Protein AF-A0AAW0FPL8-F1 (afdb_monomer_lite)

pLDDT: mean 76.85, std 18.08, range [37.72, 97.38]

Secondary structure (DSSP, 8-state):
--SGGGSTT-TT-TT------B-------S--TT--TTS-TTTSSTT-HHHHHHHHHHHTT-GGGPPPB-----

Radius of gyration: 16.09 Å; chains: 1; bounding box: 37×26×38 Å

Foldse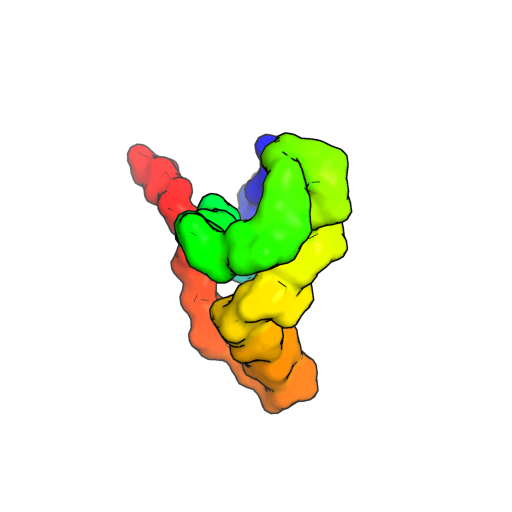ek 3Di:
DVCLCQDPCRPNPVVNPHDAADDDDDDPPPPPPVDDDPDCPPPCPVVDPVNVVQVCCVVVVNNVVDHRPDPDDD

Sequence (74 aa):
MSHEWKKPNSRFNPANINVTIVEIKHEPDRYDIRGGAKTAEHVDILGSSELNELILRVAGGQGDRIPDRYPEFN

Structure (mmCIF, N/CA/C/O backbone):
data_AF-A0AAW0FPL8-F1
#
_entry.id   AF-A0AAW0FPL8-F1
#
loop_
_atom_site.group_PDB
_atom_site.id
_atom_site.type_symbol
_atom_site.label_atom_id
_atom_site.label_alt_id
_atom_site.label_comp_id
_atom_site.label_asym_id
_atom_site.label_entity_id
_atom_site.label_seq_id
_atom_site.pdbx_PDB_ins_code
_atom_site.Cartn_x
_atom_site.Cartn_y
_atom_site.Cartn_z
_atom_site.occupancy
_atom_site.B_iso_or_equiv
_atom_site.auth_seq_id
_atom_site.auth_comp_id
_atom_site.auth_asym_id
_atom_site.auth_atom_id
_atom_site.pdbx_PDB_model_num
ATOM 1 N N . MET A 1 1 ? 6.647 5.794 11.378 1.00 59.56 1 MET A N 1
ATOM 2 C CA . MET A 1 1 ? 5.626 6.813 11.038 1.00 59.56 1 MET A CA 1
ATOM 3 C C . MET A 1 1 ? 4.672 6.361 9.928 1.00 59.56 1 MET A C 1
ATOM 5 O O . MET A 1 1 ? 3.557 6.855 9.914 1.00 59.56 1 MET A O 1
ATOM 9 N N . SER A 1 2 ? 5.023 5.408 9.053 1.00 66.25 2 SER A N 1
ATOM 10 C CA . SER A 1 2 ? 4.144 5.003 7.934 1.00 66.25 2 SER A CA 1
ATOM 11 C C . SER A 1 2 ? 3.074 3.952 8.270 1.00 66.25 2 SER A C 1
ATOM 13 O O . SER A 1 2 ? 2.111 3.811 7.527 1.00 66.25 2 SER A O 1
ATOM 15 N N . HIS A 1 3 ? 3.186 3.244 9.400 1.00 86.06 3 HIS A N 1
ATOM 16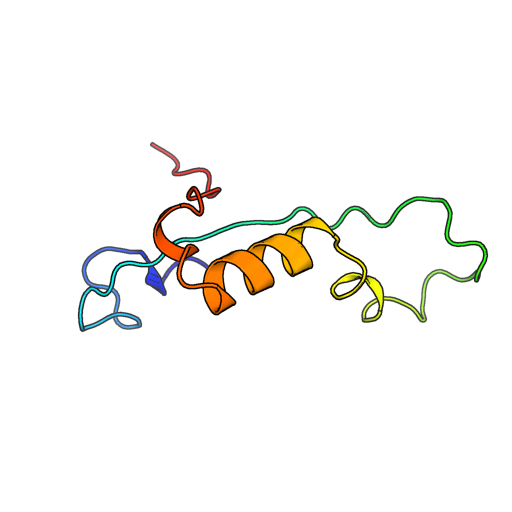 C CA . HIS A 1 3 ? 2.287 2.121 9.737 1.00 86.06 3 HIS A CA 1
ATOM 17 C C . HIS A 1 3 ? 1.235 2.450 10.792 1.00 86.06 3 HIS A C 1
ATOM 19 O O . HIS A 1 3 ? 0.455 1.587 11.184 1.00 86.06 3 HIS A O 1
ATOM 25 N N . GLU A 1 4 ? 1.195 3.699 11.265 1.00 88.50 4 GLU A N 1
ATOM 26 C CA . GLU A 1 4 ? 0.273 4.108 12.328 1.00 88.50 4 GLU A CA 1
ATOM 27 C C . GLU A 1 4 ? -1.192 3.854 11.950 1.00 88.50 4 GLU A C 1
ATOM 29 O O . GLU A 1 4 ? -1.986 3.550 12.826 1.00 88.50 4 GLU A O 1
ATOM 34 N N . TRP A 1 5 ? -1.553 3.889 10.665 1.00 88.38 5 TRP A N 1
ATOM 35 C CA . TRP A 1 5 ? -2.908 3.607 10.172 1.00 88.38 5 TRP A CA 1
ATOM 36 C C . TRP A 1 5 ? -3.395 2.169 10.422 1.00 88.38 5 TRP A C 1
ATOM 38 O O . TRP A 1 5 ? -4.601 1.957 10.541 1.00 88.38 5 TRP A O 1
ATOM 48 N N . LYS A 1 6 ? -2.485 1.189 10.521 1.00 89.25 6 LYS A N 1
ATOM 49 C CA . LYS A 1 6 ? -2.824 -0.234 10.719 1.00 89.25 6 LYS A CA 1
ATOM 50 C C . LYS A 1 6 ? -2.843 -0.648 12.197 1.00 89.25 6 LYS A C 1
ATOM 52 O O . LYS A 1 6 ? -3.406 -1.682 12.539 1.00 89.25 6 LYS A O 1
ATOM 57 N N . LYS A 1 7 ? -2.243 0.146 13.093 1.00 88.50 7 LYS A N 1
ATOM 58 C CA . LYS A 1 7 ? -2.153 -0.200 14.520 1.00 88.50 7 LYS A CA 1
ATOM 59 C C . LYS A 1 7 ? -3.536 -0.258 15.192 1.00 88.50 7 LYS A C 1
ATOM 61 O O . LYS A 1 7 ? -4.378 0.598 14.905 1.00 88.50 7 LYS A O 1
ATOM 66 N N . PRO A 1 8 ? -3.747 -1.178 16.156 1.00 85.25 8 PRO A N 1
ATOM 67 C CA . PRO A 1 8 ? -4.946 -1.175 16.990 1.00 85.25 8 PRO A CA 1
ATOM 68 C C . PRO A 1 8 ? -5.119 0.163 17.716 1.00 85.25 8 PRO A C 1
ATOM 70 O O . PRO A 1 8 ? -4.144 0.733 18.209 1.00 85.25 8 PRO A O 1
ATOM 73 N N . ASN A 1 9 ? -6.359 0.655 17.808 1.00 87.38 9 ASN A N 1
ATOM 74 C CA . ASN A 1 9 ? -6.704 1.931 18.455 1.00 87.38 9 ASN A CA 1
ATOM 75 C C . ASN A 1 9 ? -5.922 3.139 17.905 1.00 87.38 9 ASN A C 1
ATOM 77 O O . ASN A 1 9 ? -5.632 4.098 18.627 1.00 87.38 9 ASN A O 1
ATOM 81 N N . SER A 1 10 ? -5.559 3.096 16.622 1.00 90.06 10 SER A N 1
ATOM 82 C CA . SER A 1 10 ? -4.863 4.200 15.979 1.00 90.06 10 SER A CA 1
ATOM 83 C C . SER A 1 10 ? -5.725 5.455 15.927 1.00 90.06 10 SER A C 1
ATOM 85 O O . SER A 1 10 ? -6.843 5.444 15.413 1.00 90.06 10 SER A O 1
ATOM 87 N N . ARG A 1 11 ? -5.144 6.586 16.343 1.00 92.19 11 ARG A N 1
ATOM 88 C CA . ARG A 1 11 ? -5.756 7.911 16.159 1.00 92.19 11 ARG A CA 1
ATOM 89 C C . ARG A 1 11 ? -6.001 8.257 14.683 1.00 92.19 11 ARG A C 1
ATOM 91 O O . ARG A 1 11 ? -6.809 9.131 14.399 1.00 92.19 11 ARG A O 1
ATOM 98 N N . PHE A 1 12 ? -5.273 7.614 13.765 1.00 91.00 12 PHE A N 1
ATOM 99 C CA . PHE A 1 12 ? -5.378 7.844 12.324 1.00 91.00 12 PHE A CA 1
ATOM 100 C C . PHE A 1 12 ? -6.416 6.925 11.665 1.00 91.00 12 PHE A C 1
ATOM 102 O O . PHE A 1 12 ? -6.912 7.246 10.595 1.00 91.00 12 PHE A O 1
ATOM 109 N N . ASN A 1 13 ? -6.810 5.830 12.322 1.00 93.44 13 ASN A N 1
ATOM 110 C CA . ASN A 1 13 ? -7.852 4.915 11.854 1.00 93.44 13 ASN A CA 1
ATOM 111 C C . ASN A 1 13 ? -8.892 4.652 12.964 1.00 93.44 13 ASN A C 1
ATOM 113 O O . ASN A 1 13 ? -9.000 3.534 13.471 1.00 93.44 13 ASN A O 1
ATOM 117 N N . PRO A 1 14 ? -9.669 5.677 13.367 1.00 93.38 14 PRO A N 1
ATOM 118 C CA . PRO A 1 14 ? -10.626 5.562 14.470 1.00 93.38 14 PRO A CA 1
ATOM 119 C C . PRO A 1 14 ? -11.785 4.600 14.172 1.00 93.38 14 PRO A C 1
ATOM 121 O O . PRO A 1 14 ? -12.410 4.088 15.093 1.00 93.38 14 PRO A O 1
ATOM 124 N N . ALA A 1 15 ? -12.069 4.347 12.892 1.00 93.38 15 ALA A N 1
ATOM 125 C CA . ALA A 1 15 ? -13.105 3.416 12.452 1.00 93.38 15 ALA A CA 1
ATOM 126 C C . ALA A 1 15 ? -12.606 1.964 12.327 1.00 93.38 15 ALA A C 1
ATOM 128 O O . ALA A 1 15 ? -13.384 1.095 11.942 1.00 93.38 15 ALA A O 1
ATOM 129 N N . ASN A 1 16 ? -11.331 1.697 12.639 1.00 89.62 16 ASN A N 1
ATOM 130 C CA . ASN A 1 16 ? -10.711 0.376 12.537 1.00 89.62 16 ASN A CA 1
ATOM 131 C C . ASN A 1 16 ? -10.946 -0.288 11.166 1.00 89.62 16 ASN A C 1
ATOM 133 O O . ASN A 1 16 ? -11.238 -1.481 11.064 1.00 89.62 16 ASN A O 1
ATOM 137 N N . ILE A 1 17 ? -10.854 0.519 10.106 1.00 92.25 17 ILE A N 1
ATOM 138 C CA . ILE A 1 17 ? -10.945 0.058 8.721 1.00 92.25 17 ILE A CA 1
ATOM 139 C C . ILE A 1 17 ? -9.780 -0.900 8.468 1.00 92.25 17 ILE A C 1
ATOM 141 O O . ILE A 1 17 ? -8.675 -0.678 8.962 1.00 92.25 17 ILE A O 1
ATOM 145 N N . ASN A 1 18 ? -10.012 -1.958 7.694 1.00 90.12 18 ASN A N 1
ATOM 146 C CA . ASN A 1 18 ? -8.940 -2.859 7.291 1.00 90.12 18 ASN A CA 1
ATOM 147 C C . ASN A 1 18 ? -7.908 -2.109 6.427 1.00 90.12 18 ASN A C 1
ATOM 149 O O . ASN A 1 18 ? -8.267 -1.537 5.398 1.00 90.12 18 ASN A O 1
ATOM 153 N N . VAL A 1 19 ? -6.640 -2.114 6.842 1.00 91.12 19 VAL A N 1
ATOM 154 C CA . VAL A 1 19 ? -5.536 -1.441 6.143 1.00 91.12 19 VAL A CA 1
ATOM 155 C C . VAL A 1 19 ? -4.512 -2.484 5.724 1.00 91.12 19 VAL A C 1
ATOM 157 O O . VAL A 1 19 ? -3.948 -3.177 6.569 1.00 91.12 19 VAL A O 1
ATOM 160 N N . THR A 1 20 ? -4.242 -2.547 4.425 1.00 91.50 20 THR A N 1
ATOM 161 C CA . THR A 1 20 ? -3.191 -3.384 3.841 1.00 91.50 20 THR A CA 1
ATOM 162 C C . THR A 1 20 ? -1.990 -2.510 3.515 1.00 91.50 20 THR A C 1
ATOM 164 O O . THR A 1 20 ? -2.130 -1.496 2.829 1.00 91.50 20 THR A O 1
ATOM 167 N N . ILE A 1 21 ? -0.813 -2.889 4.010 1.00 91.19 21 ILE A N 1
ATOM 168 C CA . ILE A 1 21 ? 0.433 -2.155 3.777 1.00 91.19 21 ILE A CA 1
ATOM 169 C C . ILE A 1 21 ? 1.319 -2.967 2.837 1.00 91.19 21 ILE A C 1
ATOM 171 O O . ILE A 1 21 ? 1.559 -4.151 3.052 1.00 91.19 21 ILE A O 1
ATOM 175 N N . VAL A 1 22 ? 1.816 -2.326 1.782 1.00 90.56 22 VAL A N 1
ATOM 176 C CA . VAL A 1 22 ? 2.773 -2.928 0.851 1.00 90.56 22 VAL A CA 1
ATOM 177 C C . VAL A 1 22 ? 3.978 -2.009 0.759 1.00 90.56 22 VAL A C 1
ATOM 179 O O . VAL A 1 22 ? 3.866 -0.886 0.269 1.00 90.56 22 VAL A O 1
ATOM 182 N N . GLU A 1 23 ? 5.124 -2.473 1.251 1.00 86.81 23 GLU A N 1
ATOM 183 C CA . GLU A 1 23 ? 6.388 -1.759 1.098 1.00 86.81 23 GLU A CA 1
ATOM 184 C C . GLU A 1 23 ? 7.103 -2.237 -0.165 1.00 86.81 23 GLU A C 1
ATOM 186 O O . GLU A 1 23 ? 7.417 -3.418 -0.313 1.00 86.81 23 GLU A O 1
ATOM 191 N N . ILE A 1 24 ? 7.357 -1.305 -1.084 1.00 84.38 24 ILE A N 1
ATOM 192 C CA . ILE A 1 24 ? 8.070 -1.566 -2.335 1.00 84.38 24 ILE A CA 1
ATOM 193 C C . ILE A 1 24 ? 9.474 -0.997 -2.185 1.00 84.38 24 ILE A C 1
ATOM 195 O O . ILE A 1 24 ? 9.652 0.200 -1.938 1.00 84.38 24 ILE A O 1
ATOM 199 N N . LYS A 1 25 ? 10.485 -1.855 -2.325 1.00 77.56 25 LYS A N 1
ATOM 200 C CA . LYS A 1 25 ? 11.875 -1.411 -2.313 1.00 77.56 25 LYS A CA 1
ATOM 201 C C . LYS A 1 25 ? 12.127 -0.584 -3.570 1.00 77.56 25 LYS A C 1
ATOM 203 O O . LYS A 1 25 ? 11.935 -1.064 -4.682 1.00 77.56 25 LYS A O 1
ATOM 208 N N . HIS A 1 26 ? 12.579 0.651 -3.391 1.00 72.38 26 HIS A N 1
ATOM 209 C CA . HIS A 1 26 ? 13.055 1.448 -4.510 1.00 72.38 26 HIS A CA 1
ATOM 210 C C . HIS A 1 26 ? 14.393 0.867 -4.987 1.00 72.38 26 HIS A C 1
ATOM 212 O O . HIS A 1 26 ? 15.424 1.033 -4.332 1.00 72.38 26 HIS A O 1
ATOM 218 N N . GLU A 1 27 ? 14.358 0.131 -6.095 1.00 65.06 27 GLU A N 1
ATOM 219 C CA . GLU A 1 27 ? 15.545 -0.338 -6.806 1.00 65.06 27 GLU A CA 1
ATOM 220 C C . GLU A 1 27 ? 15.661 0.459 -8.109 1.00 65.06 27 GLU A C 1
ATOM 222 O O . GLU A 1 27 ? 15.030 0.097 -9.101 1.00 65.06 27 GLU A O 1
ATOM 227 N N . PRO A 1 28 ? 16.412 1.573 -8.125 1.00 59.25 28 PRO A N 1
ATOM 228 C CA . PRO A 1 28 ? 16.722 2.248 -9.372 1.00 59.25 28 PRO A CA 1
ATOM 229 C C . PRO A 1 28 ? 17.623 1.308 -10.171 1.00 59.25 28 PRO A C 1
ATOM 231 O O . PRO A 1 28 ? 18.772 1.052 -9.789 1.00 59.25 28 PRO A O 1
ATOM 234 N N . ASP A 1 29 ? 17.088 0.725 -11.241 1.00 54.25 29 ASP A N 1
ATOM 235 C CA . ASP A 1 29 ? 17.869 -0.102 -12.149 1.00 54.25 29 ASP A CA 1
ATOM 236 C C . ASP A 1 29 ? 19.125 0.673 -12.570 1.00 54.25 29 ASP A C 1
ATOM 238 O O . ASP A 1 29 ? 19.059 1.813 -13.032 1.00 54.25 29 ASP A O 1
ATOM 242 N N . ARG A 1 30 ? 20.304 0.054 -12.412 1.00 50.22 30 ARG A N 1
ATOM 243 C CA . ARG A 1 30 ? 21.625 0.669 -12.675 1.00 50.22 30 ARG A CA 1
ATOM 244 C C . ARG A 1 30 ? 21.862 1.067 -14.141 1.00 50.22 30 ARG A C 1
ATOM 246 O O . ARG A 1 30 ? 22.965 1.486 -14.484 1.00 50.22 30 ARG A O 1
ATOM 253 N N . TYR A 1 31 ? 20.860 0.933 -15.001 1.00 47.44 31 TYR A N 1
ATOM 254 C CA . TYR A 1 31 ? 20.924 1.224 -16.426 1.00 47.44 31 TYR A CA 1
ATOM 255 C C . TYR A 1 31 ? 20.095 2.458 -16.793 1.00 47.44 31 TYR A C 1
ATOM 257 O O . TYR A 1 31 ? 19.371 2.456 -17.786 1.00 47.44 31 TYR A O 1
ATOM 265 N N . ASP A 1 32 ? 20.238 3.543 -16.030 1.00 49.81 32 ASP A N 1
ATOM 266 C CA . ASP A 1 32 ? 19.824 4.854 -16.518 1.00 49.81 32 ASP A CA 1
ATOM 267 C C . ASP A 1 32 ? 20.871 5.403 -17.505 1.00 49.81 32 ASP A C 1
ATOM 269 O O . ASP A 1 32 ? 21.871 6.028 -17.144 1.00 49.81 32 ASP A O 1
ATOM 273 N N . ILE A 1 33 ? 20.629 5.157 -18.792 1.00 53.41 33 ILE A N 1
ATOM 274 C CA . ILE A 1 33 ? 21.347 5.765 -19.924 1.00 53.41 33 ILE A CA 1
ATOM 275 C C . ILE A 1 33 ? 21.172 7.295 -20.004 1.00 53.41 33 ILE A C 1
ATOM 277 O O . ILE A 1 33 ? 21.793 7.920 -20.864 1.00 53.41 33 ILE A O 1
ATOM 281 N N . ARG A 1 34 ? 20.354 7.925 -19.144 1.00 61.44 34 ARG A N 1
ATOM 282 C CA . ARG A 1 34 ? 20.081 9.373 -19.186 1.00 61.44 34 ARG A CA 1
ATOM 283 C C . ARG A 1 34 ? 21.009 10.234 -18.338 1.00 61.44 34 ARG A C 1
ATOM 285 O O . ARG A 1 34 ? 20.963 11.448 -18.493 1.00 61.44 34 ARG A O 1
ATOM 292 N N . GLY A 1 35 ? 21.916 9.642 -17.565 1.00 44.44 35 GLY A N 1
ATOM 293 C CA . GLY A 1 35 ? 23.057 10.352 -16.992 1.00 44.44 35 GLY A CA 1
ATOM 294 C C . GLY A 1 35 ? 22.736 11.332 -15.851 1.00 44.44 35 GLY A C 1
ATOM 295 O O . GLY A 1 35 ? 21.862 12.187 -15.921 1.00 44.44 35 GLY A O 1
ATOM 296 N N . GLY A 1 36 ? 23.572 11.270 -14.813 1.00 44.78 36 GLY A N 1
ATOM 297 C CA . GLY A 1 36 ? 23.711 12.324 -13.808 1.00 44.78 36 GLY A CA 1
ATOM 298 C C . GLY A 1 36 ? 22.821 12.162 -12.573 1.00 44.78 36 GLY A C 1
ATOM 299 O O . GLY A 1 36 ? 21.617 12.387 -12.604 1.00 44.78 36 GLY A O 1
ATOM 300 N N . ALA A 1 37 ? 23.474 11.876 -11.445 1.00 47.16 37 ALA A N 1
ATOM 301 C CA . ALA A 1 37 ? 22.921 11.527 -10.133 1.00 47.16 37 ALA A CA 1
ATOM 302 C C . ALA A 1 37 ? 22.071 12.603 -9.405 1.00 47.16 37 ALA A C 1
ATOM 304 O O . ALA A 1 37 ? 22.033 12.596 -8.178 1.00 47.16 37 ALA A O 1
ATOM 305 N N . LYS A 1 38 ? 21.445 13.568 -10.097 1.00 44.00 38 LYS A N 1
ATOM 306 C CA . LYS A 1 38 ? 20.746 14.694 -9.437 1.00 44.00 38 LYS A CA 1
ATOM 307 C C . LYS A 1 38 ? 19.417 15.158 -10.047 1.00 44.00 38 LYS A C 1
ATOM 309 O O . LYS A 1 38 ? 18.871 16.136 -9.548 1.00 44.00 38 LYS A O 1
ATOM 314 N N . THR A 1 39 ? 18.868 14.502 -11.073 1.00 47.53 39 THR A 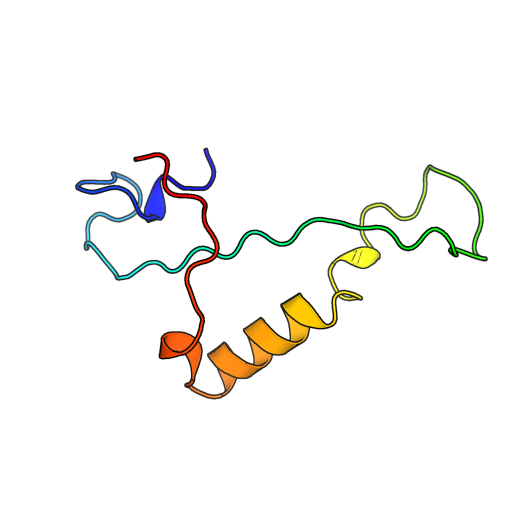N 1
ATOM 315 C CA . THR A 1 39 ? 17.683 15.049 -11.783 1.00 47.53 39 THR A CA 1
ATOM 316 C C . THR A 1 39 ? 16.497 14.097 -11.954 1.00 47.53 39 THR A C 1
ATOM 318 O O . THR A 1 3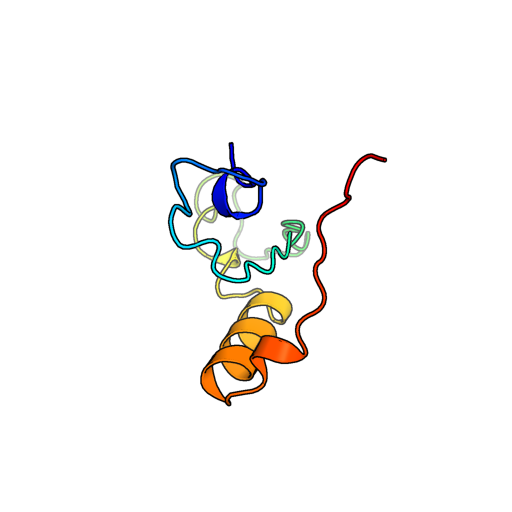9 ? 15.505 14.496 -12.557 1.00 47.53 39 THR A O 1
ATOM 321 N N . ALA A 1 40 ? 16.551 12.876 -11.412 1.00 49.81 40 ALA A N 1
ATOM 322 C CA . ALA A 1 40 ? 15.552 11.835 -11.685 1.00 49.81 40 ALA A CA 1
ATOM 323 C C . ALA A 1 40 ? 14.877 11.223 -10.440 1.00 49.81 40 ALA A C 1
ATOM 325 O O . ALA A 1 40 ? 14.206 10.209 -10.561 1.00 49.81 40 ALA A O 1
ATOM 326 N N . GLU A 1 41 ? 14.961 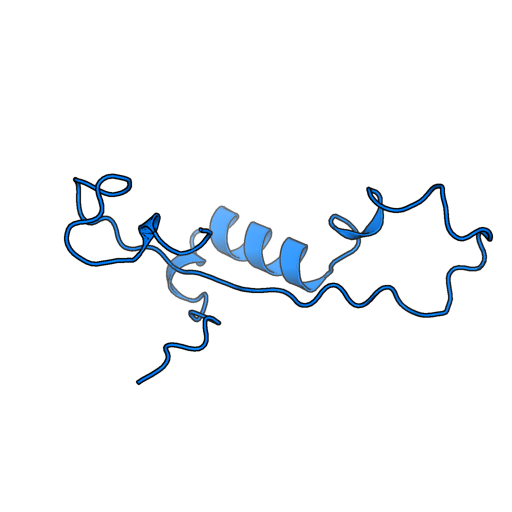11.838 -9.253 1.00 52.47 41 GLU A N 1
ATOM 327 C CA . GLU A 1 41 ? 14.361 11.255 -8.031 1.00 52.47 41 GLU A CA 1
ATOM 328 C C . GLU A 1 41 ? 12.821 11.117 -8.076 1.00 52.47 41 GLU A C 1
ATOM 330 O O . GLU A 1 41 ? 12.242 10.419 -7.248 1.00 52.47 41 GLU A O 1
ATOM 335 N N . HIS A 1 42 ? 12.139 11.756 -9.037 1.00 56.47 42 HIS A N 1
ATOM 336 C CA . HIS A 1 42 ? 10.672 11.790 -9.122 1.00 56.47 42 HIS A CA 1
ATOM 337 C C . HIS A 1 42 ? 10.093 11.194 -10.420 1.00 56.47 42 HIS A C 1
ATOM 339 O O . HIS A 1 42 ? 8.962 11.507 -10.796 1.00 56.47 42 HIS A O 1
ATOM 345 N N . VAL A 1 43 ? 10.857 10.359 -11.134 1.00 52.78 43 VAL A N 1
ATOM 346 C CA . VAL A 1 43 ? 10.400 9.712 -12.384 1.00 52.78 43 VAL A CA 1
ATOM 347 C C . VAL A 1 43 ? 10.187 8.199 -12.222 1.00 52.78 43 VAL A C 1
ATOM 349 O O . VAL A 1 43 ? 9.431 7.598 -12.985 1.00 52.78 43 VAL A O 1
ATOM 352 N N . ASP A 1 44 ? 10.722 7.587 -11.167 1.00 62.66 44 ASP A N 1
ATOM 353 C CA . ASP A 1 44 ? 10.832 6.124 -11.109 1.00 62.66 44 ASP A CA 1
ATOM 354 C C . ASP A 1 44 ? 9.647 5.412 -10.439 1.00 62.66 44 ASP A C 1
ATOM 356 O O . ASP A 1 44 ? 9.471 4.207 -10.612 1.00 62.66 44 ASP A O 1
ATOM 360 N N . ILE A 1 45 ? 8.785 6.127 -9.705 1.00 65.69 45 ILE A N 1
ATOM 361 C CA . ILE A 1 45 ? 7.654 5.488 -9.009 1.00 65.69 45 ILE A CA 1
ATOM 362 C C . ILE A 1 45 ? 6.556 5.031 -9.978 1.00 65.69 45 ILE A C 1
ATOM 364 O O . ILE A 1 45 ? 6.006 3.947 -9.812 1.00 65.69 45 ILE A O 1
ATOM 368 N N . LEU A 1 46 ? 6.288 5.805 -11.036 1.00 69.06 46 LEU A N 1
ATOM 369 C CA . LEU A 1 46 ? 5.342 5.420 -12.093 1.00 69.06 46 LEU A CA 1
ATOM 370 C C . LEU A 1 46 ? 5.938 4.385 -13.062 1.00 69.06 46 LEU A C 1
ATOM 372 O O . LEU A 1 46 ? 5.195 3.680 -13.745 1.00 69.06 46 LEU A O 1
ATOM 376 N N . GLY A 1 47 ? 7.270 4.278 -13.107 1.00 69.44 47 GLY A N 1
ATOM 377 C CA . GLY A 1 47 ? 7.982 3.218 -13.821 1.00 69.44 47 GLY A CA 1
ATOM 378 C C . GLY A 1 47 ? 7.914 1.858 -13.120 1.00 69.44 47 GLY A C 1
ATOM 379 O O . GLY A 1 47 ? 8.205 0.840 -13.744 1.00 69.44 47 GLY A O 1
ATOM 380 N N . SER A 1 48 ? 7.494 1.814 -11.851 1.00 80.31 48 SER A N 1
ATOM 381 C CA . SER A 1 48 ? 7.328 0.564 -11.113 1.00 80.31 48 SER A CA 1
ATOM 382 C C . SER A 1 48 ? 6.162 -0.250 -11.681 1.00 80.31 48 SER A C 1
ATOM 384 O O . SER A 1 48 ? 4.987 0.079 -11.497 1.00 80.31 48 SER A O 1
ATOM 386 N N . SER A 1 49 ? 6.492 -1.351 -12.357 1.00 84.19 49 SER A N 1
ATOM 387 C CA . SER A 1 49 ? 5.511 -2.340 -12.814 1.00 84.19 49 SER A CA 1
ATOM 388 C C . SER A 1 49 ? 4.705 -2.914 -11.648 1.00 84.19 49 SER A C 1
ATOM 390 O O . SER A 1 49 ? 3.493 -3.078 -11.767 1.00 84.19 49 SER A O 1
ATOM 392 N N . GLU A 1 50 ? 5.358 -3.138 -10.506 1.00 86.88 50 GLU A N 1
ATOM 393 C CA . GLU A 1 50 ? 4.724 -3.634 -9.286 1.00 86.88 50 GLU A CA 1
ATOM 394 C C . GLU A 1 50 ? 3.673 -2.657 -8.743 1.00 86.88 50 GLU A C 1
ATOM 396 O O . GLU A 1 50 ? 2.540 -3.064 -8.481 1.00 86.88 50 GLU A O 1
ATOM 401 N N . LEU A 1 51 ? 3.995 -1.363 -8.625 1.00 88.19 51 LEU A N 1
ATOM 402 C CA . LEU A 1 51 ? 3.020 -0.367 -8.173 1.00 88.19 51 LEU A CA 1
ATOM 403 C C . LEU A 1 51 ? 1.826 -0.275 -9.130 1.00 88.19 51 LEU A C 1
ATOM 405 O O . LEU A 1 51 ? 0.676 -0.239 -8.688 1.00 88.19 51 LEU A O 1
ATOM 409 N N . ASN A 1 52 ?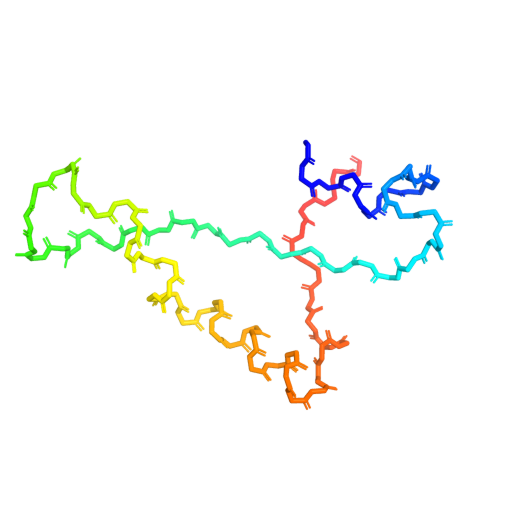 2.091 -0.264 -10.437 1.00 89.56 52 ASN A N 1
ATOM 410 C CA . ASN A 1 52 ? 1.041 -0.195 -11.448 1.00 89.56 52 ASN A CA 1
ATOM 411 C C . ASN A 1 52 ? 0.100 -1.409 -11.365 1.00 89.56 52 ASN A C 1
ATOM 413 O O . ASN A 1 52 ? -1.118 -1.248 -11.449 1.00 89.56 52 ASN A O 1
ATOM 417 N N . GLU A 1 53 ? 0.630 -2.612 -11.132 1.00 91.25 53 GLU A N 1
ATOM 418 C CA . GLU A 1 53 ? -0.187 -3.811 -10.935 1.00 91.25 53 GLU A CA 1
ATOM 419 C C . GLU A 1 53 ? -1.070 -3.707 -9.682 1.00 91.25 53 GLU A C 1
ATOM 421 O O . GLU A 1 53 ? -2.255 -4.048 -9.731 1.00 91.25 53 GLU A O 1
ATOM 426 N N . LEU A 1 54 ? -0.533 -3.195 -8.569 1.00 93.25 54 LEU A N 1
ATOM 427 C CA . LEU A 1 54 ? -1.306 -2.982 -7.342 1.00 93.25 54 LEU A CA 1
ATOM 428 C C . LEU A 1 54 ? -2.462 -2.002 -7.567 1.00 93.25 54 LEU A C 1
ATOM 430 O O . LEU A 1 54 ? -3.590 -2.287 -7.163 1.00 93.25 54 LEU A O 1
ATOM 434 N N . ILE A 1 55 ? -2.214 -0.888 -8.264 1.00 92.25 55 ILE A N 1
ATOM 435 C CA . ILE A 1 55 ? -3.252 0.095 -8.605 1.00 92.25 55 ILE A CA 1
ATOM 436 C C . ILE A 1 55 ? -4.355 -0.559 -9.445 1.00 92.25 55 ILE A C 1
ATOM 438 O O . ILE A 1 55 ? -5.537 -0.383 -9.149 1.00 92.25 55 ILE A O 1
ATOM 442 N N . LEU A 1 56 ? -3.988 -1.347 -10.460 1.00 94.94 56 LEU A N 1
ATOM 443 C CA . LEU A 1 56 ? -4.956 -2.039 -11.313 1.00 94.94 56 LEU A CA 1
ATOM 444 C C . LEU A 1 56 ? -5.779 -3.075 -10.540 1.00 94.94 56 LEU A C 1
ATOM 446 O O . LEU A 1 56 ? -6.987 -3.166 -10.753 1.00 94.94 56 LEU A O 1
ATOM 450 N N . ARG A 1 57 ? -5.170 -3.819 -9.609 1.00 95.38 57 ARG A N 1
ATOM 451 C CA . ARG A 1 57 ? -5.895 -4.758 -8.735 1.00 95.38 57 ARG A CA 1
ATOM 452 C C . ARG A 1 57 ? -6.911 -4.033 -7.852 1.00 95.38 57 ARG A C 1
ATOM 454 O O . ARG A 1 57 ? -8.043 -4.497 -7.738 1.00 95.38 57 ARG A O 1
ATOM 461 N N . VAL A 1 58 ? -6.548 -2.882 -7.278 1.00 95.00 58 VAL A N 1
ATOM 462 C CA . VAL A 1 58 ? -7.480 -2.055 -6.489 1.00 95.00 58 VAL A CA 1
ATOM 463 C C . VAL A 1 58 ? -8.615 -1.525 -7.367 1.00 95.00 58 VAL A C 1
ATOM 465 O O . VAL A 1 58 ? -9.783 -1.730 -7.041 1.00 95.00 58 VAL A O 1
ATOM 468 N N . ALA A 1 59 ? -8.291 -0.894 -8.498 1.00 96.56 59 ALA A N 1
ATOM 469 C CA . ALA A 1 59 ? -9.280 -0.321 -9.413 1.00 96.56 59 ALA A CA 1
ATOM 470 C C . ALA A 1 59 ? -10.214 -1.385 -10.019 1.00 96.56 59 ALA A C 1
ATOM 472 O O . ALA A 1 59 ? -11.386 -1.113 -10.267 1.00 96.56 59 ALA A O 1
ATOM 473 N N . GLY A 1 60 ? -9.712 -2.607 -10.217 1.00 97.38 60 GLY A N 1
ATOM 474 C CA . GLY A 1 60 ? -10.474 -3.765 -10.684 1.00 97.38 60 GLY A CA 1
ATOM 475 C C . GLY A 1 60 ? -11.308 -4.467 -9.607 1.00 97.38 60 GLY A C 1
ATOM 476 O O . GLY A 1 60 ? -11.884 -5.516 -9.889 1.00 97.38 60 GLY A O 1
ATOM 477 N N . GLY A 1 61 ? -11.361 -3.940 -8.378 1.00 96.25 61 GLY A N 1
ATOM 478 C CA . GLY A 1 61 ? -12.146 -4.519 -7.283 1.00 96.25 61 GLY A CA 1
ATOM 479 C C . GLY A 1 61 ? -11.548 -5.791 -6.673 1.00 96.25 61 GLY A C 1
ATOM 480 O O . GLY A 1 61 ? -12.261 -6.534 -6.011 1.00 96.25 61 GLY A O 1
ATOM 481 N N . GLN A 1 62 ? -10.256 -6.047 -6.892 1.00 96.25 62 GLN A N 1
ATOM 482 C CA . GLN A 1 62 ? -9.506 -7.196 -6.363 1.00 96.25 62 GLN A CA 1
ATOM 483 C C . GLN A 1 62 ? -8.511 -6.783 -5.265 1.00 96.25 62 GLN A C 1
ATOM 485 O O . GLN A 1 62 ? -7.487 -7.439 -5.055 1.00 96.25 62 GLN A O 1
ATOM 490 N N . GLY A 1 63 ? -8.771 -5.658 -4.590 1.00 91.38 63 GLY A N 1
ATOM 491 C CA . GLY A 1 63 ? -7.894 -5.122 -3.545 1.00 91.38 63 GLY A CA 1
ATOM 492 C C . GLY A 1 63 ? -7.757 -6.046 -2.329 1.00 91.38 63 GLY A C 1
ATOM 493 O O . GLY A 1 63 ? -6.709 -6.074 -1.696 1.00 91.38 63 GLY A O 1
ATOM 494 N N . ASP A 1 64 ? -8.771 -6.866 -2.057 1.00 93.31 64 ASP A N 1
ATOM 495 C CA . ASP A 1 64 ? -8.793 -7.897 -1.012 1.00 93.31 64 ASP A CA 1
ATOM 496 C C . ASP A 1 64 ? -7.748 -9.007 -1.220 1.00 93.31 64 ASP A C 1
ATOM 498 O O . ASP A 1 64 ? -7.359 -9.685 -0.272 1.00 93.31 64 ASP A O 1
ATOM 502 N N . ARG A 1 65 ? -7.266 -9.184 -2.457 1.00 93.81 65 ARG A N 1
ATOM 503 C CA . ARG A 1 65 ? -6.251 -10.187 -2.820 1.00 93.81 65 ARG A CA 1
ATOM 504 C C . ARG A 1 65 ? -4.820 -9.676 -2.705 1.00 93.81 65 ARG A C 1
ATOM 506 O O . ARG A 1 65 ? -3.884 -10.410 -3.032 1.00 93.81 65 ARG A O 1
ATOM 513 N N . ILE A 1 66 ? -4.630 -8.415 -2.330 1.00 93.88 66 ILE A N 1
ATOM 514 C CA . ILE A 1 66 ? -3.300 -7.835 -2.171 1.00 93.88 66 ILE A CA 1
ATOM 515 C C . ILE A 1 66 ? -2.741 -8.314 -0.825 1.00 93.88 66 ILE A C 1
ATOM 517 O O . ILE A 1 66 ? -3.341 -8.029 0.211 1.00 93.88 66 ILE A O 1
ATOM 521 N N . PRO A 1 67 ? -1.620 -9.061 -0.809 1.00 90.38 67 PRO A N 1
ATOM 522 C CA . PRO A 1 67 ? -1.030 -9.508 0.439 1.00 90.38 67 PRO A CA 1
ATOM 523 C C . PRO A 1 67 ? -0.412 -8.321 1.165 1.00 90.38 67 PRO A C 1
ATOM 525 O O . PRO A 1 67 ? 0.207 -7.454 0.545 1.00 90.38 67 PRO A O 1
ATOM 528 N N . ASP A 1 68 ? -0.529 -8.328 2.485 1.00 88.06 68 ASP A N 1
ATOM 529 C CA . ASP A 1 68 ? 0.237 -7.411 3.307 1.00 88.06 68 ASP A CA 1
ATOM 530 C C . ASP A 1 68 ? 1.724 -7.785 3.216 1.00 88.06 68 ASP A C 1
ATOM 532 O O . ASP A 1 68 ? 2.107 -8.938 3.430 1.00 88.06 68 ASP A O 1
ATOM 536 N N . ARG A 1 69 ? 2.550 -6.819 2.815 1.00 84.94 69 ARG A N 1
ATOM 537 C CA . ARG A 1 69 ? 4.005 -6.963 2.699 1.00 84.94 69 ARG A CA 1
ATOM 538 C C . ARG A 1 69 ? 4.681 -5.963 3.611 1.00 84.94 69 ARG A C 1
ATOM 540 O O . ARG A 1 69 ? 5.523 -5.171 3.194 1.00 84.94 69 ARG A O 1
ATOM 547 N N . TYR A 1 70 ? 4.263 -6.016 4.860 1.00 74.75 70 TYR A N 1
ATOM 548 C CA . TYR A 1 70 ? 4.928 -5.380 5.968 1.00 74.75 70 TYR A CA 1
ATOM 549 C C . TYR A 1 70 ? 5.566 -6.465 6.846 1.00 74.75 70 TYR A C 1
ATOM 551 O O . TYR A 1 70 ? 4.877 -7.415 7.229 1.00 74.75 70 TYR A O 1
ATOM 559 N N . PRO A 1 71 ? 6.867 -6.378 7.176 1.00 58.06 71 PRO A N 1
ATOM 560 C CA . PRO A 1 71 ? 7.441 -7.227 8.206 1.00 58.06 71 PRO A CA 1
ATOM 561 C C . PRO A 1 71 ? 6.853 -6.806 9.557 1.00 58.06 71 PRO A C 1
ATOM 563 O O . PRO A 1 71 ? 7.318 -5.861 10.193 1.00 58.06 71 PRO A O 1
ATOM 566 N N . GLU A 1 72 ? 5.809 -7.502 9.998 1.00 58.16 72 GLU A N 1
ATOM 567 C CA . GLU A 1 72 ? 5.401 -7.458 11.396 1.00 58.16 72 GLU A CA 1
ATOM 568 C C . GLU A 1 72 ? 6.551 -8.055 12.219 1.00 58.16 72 GLU A C 1
ATOM 570 O O . GLU A 1 72 ? 6.845 -9.249 12.138 1.00 58.16 72 GLU A O 1
ATOM 575 N N . PHE A 1 73 ? 7.266 -7.205 12.962 1.00 47.84 73 PHE A N 1
ATOM 576 C CA . PHE A 1 73 ? 8.101 -7.672 14.062 1.00 47.84 73 PHE A CA 1
ATOM 577 C C . PHE A 1 73 ? 7.167 -8.348 15.068 1.00 47.84 73 PHE A C 1
ATOM 579 O O . PHE A 1 73 ? 6.344 -7.677 15.692 1.00 47.84 73 PHE A O 1
ATOM 586 N N . ASN A 1 74 ? 7.280 -9.670 15.164 1.00 37.72 74 ASN A N 1
ATOM 587 C CA . ASN A 1 74 ? 6.821 -10.438 16.314 1.00 37.72 74 ASN A CA 1
ATOM 588 C C . ASN A 1 74 ? 7.714 -10.114 17.521 1.00 37.72 74 ASN A C 1
ATOM 590 O O . ASN A 1 74 ? 8.946 -10.001 17.306 1.00 37.72 74 ASN A O 1
#

Organism: NCBI:txid2478898